Protein AF-A0A8J7UVW2-F1 (afdb_monomer_lite)

Foldseek 3Di:
DDDPVVVVVVVVVVVVVVVVVVVVLLCVLLVVLVHDDDPDDDPVDDPVSVVSSVVSSVVVVVVVVVVVVVVD

pLDDT: mean 85.53, std 13.03, range [45.12, 96.5]

Sequence (72 aa):
MQTPNHEREEKIMSNKKAKEALSQMKQEAANTVGVNLKQGYNGDITARQAGSIGGEMVKRMIESYENGQSAK

Radius of gyration: 16.95 Å; chains: 1; bounding box: 30×28×52 Å

Secondary structure (DSSP, 8-state):
---THHHHHHHHHHHHHHHHHHHHHHHHHHHHTT----SS--TTS-HHHHHHHHHHHHHHHHHHHHHHHTT-

Structure (mmCIF, N/CA/C/O backbone):
data_AF-A0A8J7UVW2-F1
#
_entry.id   AF-A0A8J7UVW2-F1
#
loop_
_atom_site.group_PDB
_atom_site.id
_atom_site.type_symbol
_atom_site.label_atom_id
_atom_site.label_alt_id
_atom_site.label_comp_id
_atom_site.label_asym_id
_atom_site.label_entity_id
_atom_site.label_seq_id
_atom_site.pdbx_PDB_ins_code
_atom_site.Cartn_x
_atom_site.Cartn_y
_atom_site.Cartn_z
_atom_site.occupancy
_atom_site.B_iso_or_equiv
_atom_site.auth_seq_id
_atom_site.auth_comp_id
_atom_site.auth_asym_id
_atom_site.auth_atom_id
_atom_site.pdbx_PDB_model_num
ATOM 1 N N . MET A 1 1 ? 1.157 -18.891 39.649 1.00 49.62 1 MET A N 1
ATOM 2 C CA . MET A 1 1 ? 2.293 -18.231 38.970 1.00 49.62 1 MET A CA 1
ATOM 3 C C . MET A 1 1 ? 2.140 -18.495 37.477 1.00 49.62 1 MET A C 1
ATOM 5 O O . MET A 1 1 ? 2.408 -19.609 37.052 1.00 49.62 1 MET A O 1
ATOM 9 N N . GLN A 1 2 ? 1.601 -17.542 36.708 1.00 52.53 2 GLN A N 1
ATOM 10 C CA . GLN A 1 2 ? 1.451 -17.686 35.253 1.00 52.53 2 GLN A CA 1
ATOM 11 C C . GLN A 1 2 ? 2.844 -17.548 34.622 1.00 52.53 2 GLN A C 1
ATOM 13 O O . GLN A 1 2 ? 3.545 -16.572 34.881 1.00 52.53 2 GLN A O 1
ATOM 18 N N . THR A 1 3 ? 3.294 -18.549 33.868 1.00 57.16 3 THR A N 1
ATOM 19 C CA . THR A 1 3 ? 4.631 -18.553 33.263 1.00 57.16 3 THR A CA 1
ATOM 20 C C . THR A 1 3 ? 4.760 -17.470 32.179 1.00 57.16 3 THR A C 1
ATOM 22 O O . THR A 1 3 ? 3.840 -17.336 31.370 1.00 57.16 3 THR A O 1
ATOM 25 N N . PRO A 1 4 ? 5.913 -16.783 32.060 1.00 69.88 4 PRO A N 1
ATOM 26 C CA . PRO A 1 4 ? 6.169 -15.689 31.103 1.00 69.88 4 PRO A CA 1
ATOM 27 C C . PRO A 1 4 ? 6.118 -16.071 29.605 1.00 69.88 4 PRO A C 1
ATOM 29 O O . PRO A 1 4 ? 6.452 -15.258 28.742 1.00 69.88 4 PRO A O 1
ATOM 32 N N . ASN A 1 5 ? 5.722 -17.303 29.268 1.00 68.00 5 ASN A N 1
ATOM 33 C CA . ASN A 1 5 ? 5.615 -17.782 27.889 1.00 68.00 5 ASN A CA 1
ATOM 34 C C . ASN A 1 5 ? 4.314 -17.342 27.195 1.00 68.00 5 ASN A C 1
ATOM 36 O O . ASN A 1 5 ? 4.332 -17.086 25.994 1.00 68.00 5 ASN A O 1
ATOM 40 N N . HIS A 1 6 ? 3.216 -17.181 27.942 1.00 67.25 6 HIS A N 1
ATOM 41 C CA . HIS A 1 6 ? 1.895 -16.898 27.359 1.00 67.25 6 HIS A CA 1
ATOM 42 C C . HIS A 1 6 ? 1.831 -15.505 26.701 1.00 67.25 6 HIS A C 1
ATOM 44 O O . HIS A 1 6 ? 1.365 -15.359 25.575 1.00 67.25 6 HIS A O 1
ATOM 50 N N . GLU A 1 7 ? 2.411 -14.485 27.344 1.00 73.31 7 GLU A N 1
ATOM 51 C CA . GLU A 1 7 ? 2.457 -13.112 26.812 1.00 73.31 7 GLU A CA 1
ATOM 52 C C . GLU A 1 7 ? 3.321 -12.998 25.542 1.00 73.31 7 GLU A C 1
ATOM 54 O O . GLU A 1 7 ? 3.033 -12.214 24.632 1.00 73.31 7 GLU A O 1
ATOM 59 N N . ARG A 1 8 ? 4.392 -13.799 25.443 1.00 77.69 8 ARG A N 1
ATOM 60 C CA . ARG A 1 8 ? 5.254 -13.835 24.250 1.00 77.69 8 ARG A CA 1
ATOM 61 C C . ARG A 1 8 ? 4.536 -14.471 23.067 1.00 77.69 8 ARG A C 1
ATOM 63 O O . ARG A 1 8 ? 4.631 -13.953 21.955 1.00 77.69 8 ARG A O 1
ATOM 70 N N . GLU A 1 9 ? 3.815 -15.561 23.303 1.00 74.81 9 GLU A N 1
ATOM 71 C CA . GLU A 1 9 ? 3.041 -16.261 22.276 1.00 74.81 9 GLU A CA 1
ATOM 72 C C . GLU A 1 9 ? 1.893 -15.391 21.747 1.00 74.81 9 GLU A C 1
ATOM 74 O O . GLU A 1 9 ? 1.738 -15.250 20.530 1.00 74.81 9 GLU A O 1
ATOM 79 N N . GLU A 1 10 ? 1.168 -14.702 22.630 1.00 75.38 10 GLU A N 1
ATOM 80 C CA . GLU A 1 10 ? 0.128 -13.738 22.249 1.00 75.38 10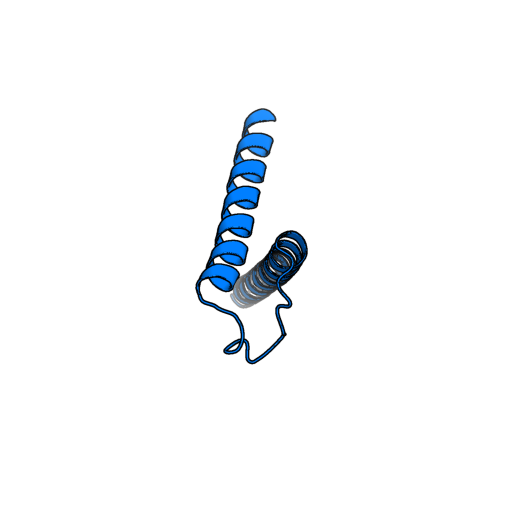 GLU A CA 1
ATOM 81 C C . GLU A 1 10 ? 0.682 -12.589 21.403 1.00 75.38 10 GLU A C 1
ATOM 83 O O . GLU A 1 10 ? 0.118 -12.246 20.358 1.00 75.38 10 GLU A O 1
ATOM 88 N N . LYS A 1 11 ? 1.831 -12.025 21.793 1.00 78.56 11 LYS A N 1
ATOM 89 C CA . LYS A 1 11 ? 2.489 -10.953 21.034 1.00 78.56 11 LYS A CA 1
ATOM 90 C C . LYS A 1 11 ? 2.936 -11.416 19.646 1.00 78.56 11 LYS A C 1
ATOM 92 O O . LYS A 1 11 ? 2.804 -10.663 18.679 1.00 78.56 11 LYS A O 1
ATOM 97 N N . ILE A 1 12 ? 3.433 -12.648 19.523 1.00 78.50 12 ILE A N 1
ATOM 98 C CA . ILE A 1 12 ? 3.805 -13.250 18.235 1.00 78.50 12 ILE A CA 1
ATOM 99 C C . ILE A 1 12 ? 2.564 -13.447 17.357 1.00 78.50 12 ILE A C 1
ATOM 101 O O . ILE A 1 12 ? 2.590 -13.087 16.178 1.00 78.50 12 ILE A O 1
ATOM 105 N N . MET A 1 13 ? 1.471 -13.966 17.917 1.00 77.00 13 MET A N 1
ATOM 106 C CA . MET A 1 13 ? 0.215 -14.173 17.189 1.00 77.00 13 MET A CA 1
ATOM 107 C C . MET A 1 13 ? -0.428 -12.853 16.748 1.00 77.00 13 MET A C 1
ATOM 109 O O . MET A 1 13 ? -0.863 -12.740 15.602 1.00 77.00 13 MET A O 1
ATOM 113 N N . SER A 1 14 ? -0.427 -11.829 17.605 1.00 82.62 14 SER A N 1
ATOM 114 C CA . SER A 1 14 ? -0.884 -10.475 17.264 1.00 82.62 14 SER A CA 1
ATOM 115 C C . SER A 1 14 ? -0.062 -9.870 16.118 1.00 82.62 14 SER A C 1
ATOM 117 O O . SER A 1 14 ? -0.615 -9.362 15.142 1.00 82.62 14 SER A O 1
ATOM 119 N N . ASN A 1 15 ? 1.267 -10.018 16.159 1.00 85.50 15 ASN A N 1
ATOM 120 C CA . ASN A 1 15 ? 2.139 -9.527 15.093 1.00 85.50 15 ASN A CA 1
ATOM 121 C C . ASN A 1 15 ? 1.912 -10.250 13.754 1.00 85.50 15 ASN A C 1
ATOM 123 O O . ASN A 1 15 ? 1.959 -9.611 12.704 1.00 85.50 15 ASN A O 1
ATOM 127 N N . LYS A 1 16 ? 1.645 -11.563 13.780 1.00 87.81 16 LYS A N 1
ATOM 128 C CA . LYS A 1 16 ? 1.291 -12.335 12.577 1.00 87.81 16 LYS A CA 1
ATOM 129 C C . LYS A 1 16 ? -0.012 -11.836 11.954 1.00 87.81 16 LYS A C 1
ATOM 131 O O . LYS A 1 16 ? -0.015 -11.513 10.771 1.00 87.81 16 LYS A O 1
ATOM 136 N N . LYS A 1 17 ? -1.068 -11.667 12.757 1.00 86.62 17 LYS A N 1
ATOM 137 C CA . LYS A 1 17 ? -2.359 -11.138 12.284 1.00 86.62 17 LYS A CA 1
ATOM 138 C C . LYS A 1 17 ? -2.221 -9.743 11.670 1.00 86.62 17 LYS A C 1
ATOM 140 O O . LYS A 1 17 ? -2.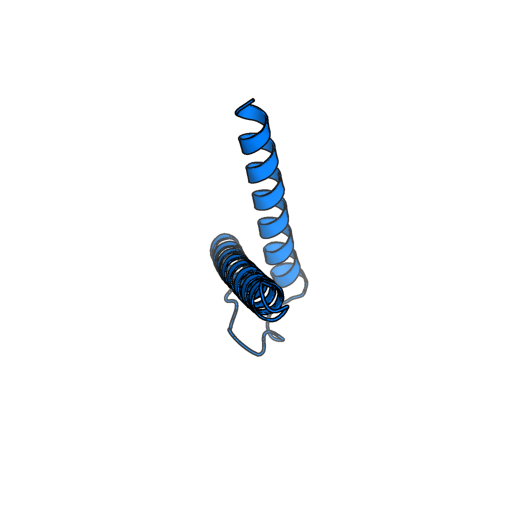759 -9.488 10.599 1.00 86.62 17 LYS A O 1
ATOM 145 N N . ALA A 1 18 ? -1.447 -8.857 12.301 1.00 88.44 18 ALA A N 1
ATOM 146 C CA . ALA A 1 18 ? -1.176 -7.526 11.756 1.00 88.44 18 ALA A CA 1
ATOM 147 C C . ALA A 1 18 ? -0.439 -7.579 10.404 1.00 88.44 18 ALA A C 1
ATOM 149 O O . ALA A 1 18 ? -0.766 -6.825 9.489 1.00 88.44 18 ALA A O 1
ATOM 150 N N . LYS A 1 19 ? 0.531 -8.489 10.248 1.00 89.00 19 LYS A N 1
ATOM 151 C CA . LYS A 1 19 ? 1.243 -8.695 8.975 1.00 89.00 19 LYS A CA 1
ATOM 152 C C . LYS A 1 19 ? 0.331 -9.240 7.878 1.00 89.00 19 LYS A C 1
ATOM 154 O O . LYS A 1 19 ? 0.446 -8.808 6.735 1.00 89.00 19 LYS A O 1
ATOM 159 N N . GLU A 1 20 ? -0.563 -10.163 8.213 1.00 90.50 20 GLU A N 1
ATOM 160 C CA . GLU A 1 20 ? -1.544 -10.711 7.271 1.00 90.50 20 GLU A CA 1
ATOM 161 C C . GLU A 1 20 ? -2.527 -9.638 6.801 1.00 90.50 20 GLU A C 1
ATOM 163 O O . GLU A 1 20 ? -2.697 -9.465 5.595 1.00 90.50 20 GLU A O 1
ATOM 168 N N . ALA A 1 21 ? -3.088 -8.858 7.729 1.00 89.31 21 ALA A N 1
ATOM 169 C CA . ALA A 1 21 ? -3.971 -7.740 7.404 1.00 89.31 21 ALA A CA 1
ATOM 170 C C . ALA A 1 21 ? -3.275 -6.706 6.503 1.00 89.31 21 ALA A C 1
ATOM 172 O O . ALA A 1 21 ? -3.845 -6.243 5.516 1.00 89.31 21 ALA A O 1
ATOM 173 N N . LEU A 1 22 ? -2.007 -6.390 6.788 1.00 89.38 22 LEU A N 1
ATOM 174 C CA . LEU A 1 22 ? -1.215 -5.493 5.948 1.00 89.38 22 LEU A CA 1
ATOM 175 C C . LEU A 1 22 ? -0.970 -6.075 4.547 1.00 89.38 22 LEU A C 1
ATOM 177 O O . LEU A 1 22 ? -1.040 -5.351 3.555 1.00 89.38 22 LEU A O 1
ATOM 181 N N . SER A 1 23 ? -0.691 -7.376 4.450 1.00 91.69 23 SER A N 1
ATOM 182 C CA . SER A 1 23 ? -0.496 -8.058 3.165 1.00 91.69 23 SER A CA 1
ATOM 183 C C . SER A 1 23 ? -1.763 -8.015 2.306 1.00 91.69 23 SER A C 1
ATOM 185 O O . SER A 1 23 ? -1.692 -7.703 1.116 1.00 91.69 23 SER A O 1
ATOM 187 N N . GLN A 1 24 ? -2.927 -8.249 2.921 1.00 91.50 24 GLN A N 1
ATOM 188 C CA . GLN A 1 24 ? -4.232 -8.140 2.264 1.00 91.50 24 GLN A CA 1
ATOM 189 C C . GLN A 1 24 ? -4.487 -6.713 1.772 1.00 91.50 24 GLN A C 1
ATOM 191 O O . GLN A 1 24 ? -4.748 -6.517 0.586 1.00 91.50 24 GLN A O 1
ATOM 196 N N . MET A 1 25 ? -4.298 -5.711 2.636 1.00 93.12 25 MET A N 1
ATOM 197 C CA . MET A 1 25 ? -4.471 -4.300 2.280 1.00 93.12 25 MET A CA 1
ATOM 198 C C . MET A 1 25 ? -3.584 -3.892 1.099 1.00 93.12 25 MET A C 1
ATOM 200 O O . MET A 1 25 ? -4.037 -3.212 0.181 1.00 93.12 25 MET A O 1
ATOM 204 N N . LYS A 1 26 ? -2.325 -4.338 1.086 1.00 92.62 26 LYS A N 1
ATOM 205 C CA . LYS A 1 26 ? -1.393 -4.068 -0.012 1.00 92.62 26 LYS A CA 1
ATOM 206 C C . LYS A 1 26 ? -1.878 -4.676 -1.332 1.00 92.62 26 LYS A C 1
ATOM 208 O O . LYS A 1 26 ? -1.778 -4.025 -2.372 1.00 92.62 26 LYS A O 1
ATOM 213 N N . GLN A 1 27 ? -2.389 -5.908 -1.301 1.00 94.94 27 GLN A N 1
ATOM 214 C CA . GLN A 1 27 ? -2.907 -6.579 -2.493 1.00 94.94 27 GLN A CA 1
ATOM 215 C C . GLN A 1 27 ? -4.170 -5.890 -3.020 1.00 94.94 27 GLN A C 1
ATOM 217 O O . GLN A 1 27 ? -4.288 -5.663 -4.221 1.00 94.94 27 GLN A O 1
ATOM 222 N N . GLU A 1 28 ? -5.088 -5.511 -2.132 1.00 93.94 28 GLU A N 1
ATOM 223 C CA . GLU A 1 28 ? -6.287 -4.756 -2.498 1.00 93.94 28 GLU A CA 1
ATOM 224 C C . GLU A 1 28 ? -5.950 -3.391 -3.090 1.00 93.94 28 GLU A C 1
ATOM 226 O O . GLU A 1 28 ? -6.473 -3.045 -4.144 1.00 93.94 28 GLU A O 1
ATOM 231 N N . ALA A 1 29 ? -5.045 -2.643 -2.454 1.00 95.19 29 ALA A N 1
ATOM 232 C CA . ALA A 1 29 ? -4.591 -1.351 -2.950 1.00 95.19 29 ALA A CA 1
ATOM 233 C C . ALA A 1 29 ? -4.001 -1.478 -4.360 1.00 95.19 29 ALA A C 1
ATOM 235 O O . ALA A 1 29 ? -4.347 -0.699 -5.245 1.00 95.19 29 ALA A O 1
ATOM 236 N N . ALA A 1 30 ? -3.173 -2.501 -4.598 1.00 95.31 30 ALA A N 1
ATOM 237 C CA . ALA A 1 30 ? -2.622 -2.791 -5.918 1.00 95.31 30 ALA A CA 1
ATOM 238 C C . ALA A 1 30 ? -3.700 -3.111 -6.959 1.00 95.31 30 ALA A C 1
ATOM 240 O O . ALA A 1 30 ? -3.661 -2.560 -8.061 1.00 95.31 30 ALA A O 1
ATOM 241 N N . ASN A 1 31 ? -4.699 -3.915 -6.590 1.00 95.25 31 ASN A N 1
ATOM 242 C CA . ASN A 1 31 ? -5.835 -4.211 -7.456 1.00 95.25 31 ASN A CA 1
ATOM 243 C C . ASN A 1 31 ? -6.641 -2.941 -7.785 1.00 95.25 31 ASN A C 1
ATOM 245 O O . ASN A 1 31 ? -6.997 -2.733 -8.942 1.00 95.25 31 ASN A O 1
ATOM 249 N N . THR A 1 32 ? -6.883 -2.065 -6.802 1.00 94.94 32 THR A N 1
ATOM 250 C CA . THR A 1 32 ? -7.607 -0.796 -6.995 1.00 94.94 32 THR A CA 1
ATOM 251 C C . THR A 1 32 ? -6.895 0.131 -7.973 1.00 94.94 32 THR A C 1
ATOM 253 O O . THR A 1 32 ? -7.547 0.737 -8.819 1.00 94.94 32 THR A O 1
ATOM 256 N N . VAL A 1 33 ? -5.564 0.220 -7.904 1.00 95.06 33 VAL A N 1
ATOM 257 C CA . VAL A 1 33 ? -4.784 1.065 -8.824 1.00 95.06 33 VAL A CA 1
ATOM 258 C C . VAL A 1 33 ? -4.395 0.358 -10.129 1.00 95.06 33 VAL A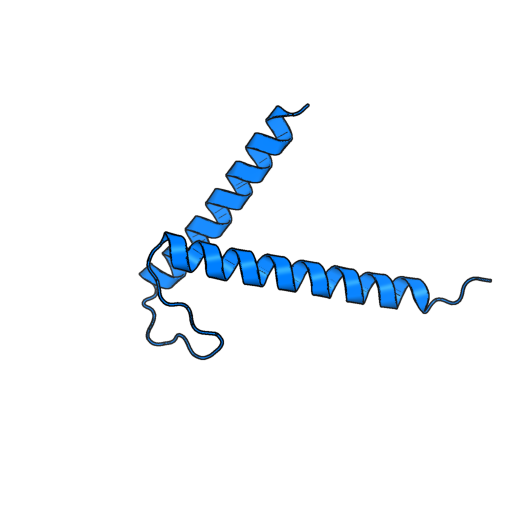 C 1
ATOM 260 O O . VAL A 1 33 ? -3.650 0.920 -10.930 1.00 95.06 33 VAL A O 1
ATOM 263 N N . GLY A 1 34 ? -4.878 -0.869 -10.359 1.00 93.94 34 GLY A N 1
ATOM 264 C CA . GLY A 1 34 ? -4.621 -1.637 -11.581 1.00 93.94 34 GLY A CA 1
ATOM 265 C C . GLY A 1 34 ? -3.165 -2.079 -11.752 1.00 93.94 34 GLY A C 1
ATOM 266 O O . GLY A 1 34 ? -2.701 -2.269 -12.876 1.00 93.94 34 GLY A O 1
ATOM 267 N N . VAL A 1 35 ? -2.417 -2.220 -10.655 1.00 94.62 35 VAL A N 1
ATOM 268 C CA . VAL A 1 35 ? -1.016 -2.650 -10.679 1.00 94.62 35 VAL A CA 1
ATOM 269 C C . VAL A 1 35 ? -0.932 -4.119 -10.290 1.00 94.62 35 VAL A C 1
ATOM 271 O O . VAL A 1 35 ? -1.368 -4.521 -9.215 1.00 94.62 35 VAL A O 1
ATOM 274 N N . ASN A 1 36 ? -0.317 -4.929 -11.151 1.00 92.38 36 ASN A N 1
ATOM 275 C CA . ASN A 1 36 ? -0.075 -6.334 -10.852 1.00 92.38 36 ASN A CA 1
ATOM 276 C C . ASN A 1 36 ? 1.082 -6.480 -9.854 1.00 92.38 36 ASN A C 1
ATOM 278 O O . ASN A 1 36 ? 2.251 -6.491 -10.238 1.00 92.38 36 ASN A O 1
ATOM 282 N N . LEU A 1 37 ? 0.745 -6.584 -8.573 1.00 92.75 37 LEU A N 1
ATOM 283 C CA . LEU A 1 37 ? 1.702 -6.826 -7.504 1.00 92.75 37 LEU A CA 1
ATOM 284 C C . LEU A 1 37 ? 1.892 -8.332 -7.287 1.00 92.75 37 LEU A C 1
ATOM 286 O O . LEU A 1 37 ? 0.950 -9.049 -6.950 1.00 92.75 37 LEU A O 1
ATOM 290 N N . LYS A 1 38 ? 3.135 -8.795 -7.422 1.00 91.06 38 LYS A N 1
ATOM 291 C CA . LYS A 1 38 ? 3.526 -10.200 -7.262 1.00 91.06 38 LYS A CA 1
ATOM 292 C C . LYS A 1 38 ? 4.003 -10.475 -5.836 1.00 91.06 38 LYS A C 1
ATOM 294 O O . LYS A 1 38 ? 4.657 -9.637 -5.208 1.00 91.06 38 LYS A O 1
ATOM 299 N N . GLN A 1 39 ? 3.762 -11.690 -5.347 1.00 86.81 39 GLN A N 1
ATOM 300 C CA . GLN A 1 39 ? 4.417 -12.221 -4.146 1.00 86.81 39 GLN A CA 1
ATOM 301 C C . GLN A 1 39 ? 5.858 -12.613 -4.509 1.00 86.81 39 GLN A C 1
ATOM 303 O O . GLN A 1 39 ? 6.136 -13.754 -4.867 1.00 86.81 39 GLN A O 1
ATOM 308 N N . GLY A 1 40 ? 6.764 -11.634 -4.523 1.00 88.50 40 GLY A N 1
ATOM 309 C CA . GLY A 1 40 ? 8.154 -11.830 -4.929 1.00 88.50 40 GLY A CA 1
ATOM 310 C C . GLY A 1 40 ? 8.782 -10.571 -5.521 1.00 88.50 40 GLY A C 1
ATOM 311 O O . GLY A 1 40 ? 8.540 -9.456 -5.052 1.00 88.50 40 GLY A O 1
ATOM 312 N N . TYR A 1 41 ? 9.609 -10.753 -6.550 1.00 89.19 41 TYR A N 1
ATOM 313 C CA . TYR A 1 41 ? 10.264 -9.646 -7.240 1.00 89.19 41 TYR A CA 1
ATOM 314 C C . TYR A 1 41 ? 9.247 -8.788 -8.002 1.00 89.19 41 TYR A C 1
ATOM 316 O O . TYR A 1 41 ? 8.435 -9.303 -8.766 1.00 89.19 41 TYR A O 1
ATOM 324 N N . ASN A 1 42 ? 9.320 -7.477 -7.781 1.00 90.69 42 ASN A N 1
ATOM 325 C CA . ASN A 1 42 ? 8.462 -6.462 -8.395 1.00 90.69 42 ASN A CA 1
ATOM 326 C C . ASN A 1 42 ? 9.302 -5.336 -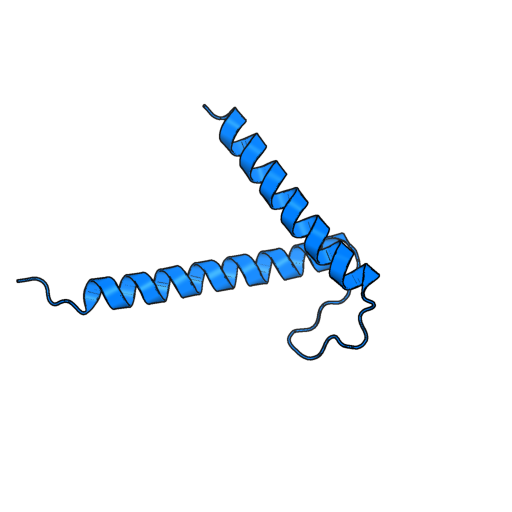9.028 1.00 90.69 42 ASN A C 1
ATOM 328 O O . ASN A 1 42 ? 8.876 -4.185 -9.060 1.00 90.69 42 ASN A O 1
ATOM 332 N N . GLY A 1 43 ? 10.533 -5.627 -9.467 1.00 91.12 43 GLY A N 1
ATOM 333 C CA . GLY A 1 43 ? 11.411 -4.611 -10.068 1.00 91.12 43 GLY A CA 1
ATOM 334 C C . GLY A 1 43 ? 10.971 -4.145 -11.457 1.00 91.12 43 GLY A C 1
ATOM 335 O O . GLY A 1 43 ? 11.495 -3.163 -11.966 1.00 91.12 43 GLY A O 1
ATOM 336 N N . ASP A 1 44 ? 9.993 -4.827 -12.052 1.00 93.38 44 ASP A N 1
ATOM 337 C CA . ASP A 1 44 ? 9.279 -4.407 -13.256 1.00 93.38 44 ASP A CA 1
ATOM 338 C C . ASP A 1 44 ? 8.224 -3.320 -12.985 1.00 93.38 44 ASP A C 1
ATOM 340 O O . ASP A 1 44 ? 7.777 -2.649 -13.915 1.00 93.38 44 ASP A O 1
ATOM 344 N N . ILE A 1 45 ? 7.836 -3.111 -11.723 1.00 94.06 45 ILE A N 1
ATOM 345 C CA . ILE A 1 45 ? 6.893 -2.061 -11.340 1.00 94.06 45 ILE A CA 1
ATOM 346 C C . ILE A 1 45 ? 7.627 -0.721 -11.291 1.00 94.06 45 ILE A C 1
ATOM 348 O O . ILE A 1 45 ? 8.636 -0.555 -10.605 1.00 94.06 45 ILE A O 1
ATOM 352 N N . THR A 1 46 ? 7.089 0.277 -11.988 1.00 95.38 46 THR A N 1
ATOM 353 C CA . THR A 1 46 ? 7.652 1.632 -11.964 1.00 95.38 46 THR A CA 1
ATOM 354 C C . THR A 1 46 ? 7.489 2.280 -10.586 1.00 95.38 46 THR A C 1
ATOM 356 O O . THR A 1 46 ? 6.526 2.018 -9.862 1.00 95.38 46 THR A O 1
ATOM 359 N N . ALA A 1 47 ? 8.377 3.218 -10.240 1.00 95.38 47 ALA A N 1
ATOM 360 C CA . ALA A 1 47 ? 8.278 3.970 -8.984 1.00 95.38 47 ALA A CA 1
ATOM 361 C C . ALA A 1 47 ? 6.913 4.664 -8.816 1.00 95.38 47 ALA A C 1
ATOM 363 O O . ALA A 1 47 ? 6.368 4.708 -7.715 1.00 95.38 47 ALA A O 1
ATOM 364 N N . ARG A 1 48 ? 6.323 5.144 -9.921 1.00 95.38 48 ARG A N 1
ATOM 365 C CA . ARG A 1 48 ? 4.981 5.738 -9.930 1.00 95.38 48 ARG A CA 1
ATOM 366 C C . ARG A 1 48 ? 3.913 4.731 -9.506 1.00 95.38 48 ARG A C 1
ATOM 368 O O . ARG A 1 48 ? 3.092 5.058 -8.662 1.00 95.38 48 ARG A O 1
ATOM 375 N N . GLN A 1 49 ? 3.939 3.520 -10.056 1.00 95.12 49 GLN A N 1
ATOM 376 C CA . GLN A 1 49 ? 2.980 2.466 -9.715 1.00 95.12 49 GLN A CA 1
ATOM 377 C C . GLN A 1 49 ? 3.133 2.005 -8.262 1.00 95.12 49 GLN A C 1
ATOM 379 O O . GLN A 1 49 ? 2.139 1.906 -7.548 1.00 95.12 49 GLN A O 1
ATOM 384 N N . ALA A 1 50 ? 4.366 1.791 -7.795 1.00 94.56 50 ALA A N 1
ATOM 385 C CA . ALA A 1 50 ? 4.624 1.468 -6.392 1.00 94.56 50 ALA A CA 1
ATOM 386 C C . ALA A 1 50 ? 4.134 2.587 -5.452 1.00 94.56 50 ALA A C 1
ATOM 388 O O . ALA A 1 50 ? 3.503 2.313 -4.430 1.00 94.56 50 ALA A O 1
ATOM 389 N N . GLY A 1 51 ? 4.361 3.848 -5.839 1.00 95.38 51 GLY A N 1
ATOM 390 C CA . GLY A 1 51 ? 3.843 5.023 -5.144 1.00 95.38 51 GLY A CA 1
ATOM 391 C C . GLY A 1 51 ? 2.314 5.063 -5.102 1.00 95.38 51 GLY A C 1
ATOM 392 O O . GLY A 1 51 ? 1.749 5.315 -4.043 1.00 95.38 51 GLY A O 1
ATOM 393 N N . SER A 1 52 ? 1.636 4.748 -6.209 1.00 96.31 52 SER A N 1
ATOM 394 C CA . SER A 1 52 ? 0.170 4.671 -6.263 1.00 96.31 52 SER A CA 1
ATOM 395 C C . SER A 1 52 ? -0.400 3.616 -5.312 1.00 96.31 52 SER A C 1
ATOM 397 O O . SER A 1 52 ? -1.377 3.901 -4.627 1.00 96.31 52 SER A O 1
ATOM 399 N N . ILE A 1 53 ? 0.234 2.442 -5.199 1.00 95.56 53 ILE A N 1
ATOM 400 C CA . ILE A 1 53 ? -0.161 1.414 -4.217 1.00 95.56 53 ILE A CA 1
ATOM 401 C C . ILE A 1 53 ? -0.041 1.965 -2.790 1.00 95.56 53 ILE A C 1
ATOM 403 O O . ILE A 1 53 ? -0.967 1.841 -1.992 1.00 95.56 53 ILE A O 1
ATOM 407 N N . GLY A 1 54 ? 1.098 2.588 -2.466 1.00 94.88 54 GLY A N 1
ATOM 408 C CA . GLY A 1 54 ? 1.334 3.201 -1.157 1.00 94.88 54 GLY A CA 1
ATOM 409 C C . GLY A 1 54 ? 0.321 4.295 -0.815 1.00 94.88 54 GLY A C 1
ATOM 410 O O . GLY A 1 54 ? -0.214 4.314 0.292 1.00 94.88 54 GLY A O 1
ATOM 411 N N . GLY A 1 55 ? 0.025 5.168 -1.778 1.00 96.38 55 GLY A N 1
ATOM 412 C CA . GLY A 1 55 ? -0.955 6.241 -1.626 1.00 96.38 55 GLY A CA 1
ATOM 413 C C . GLY A 1 55 ? -2.367 5.722 -1.361 1.00 96.38 55 GLY A C 1
ATOM 414 O O . GLY A 1 55 ? -3.042 6.239 -0.475 1.00 96.38 55 GLY A O 1
ATOM 415 N N . GLU A 1 56 ? -2.789 4.666 -2.058 1.00 96.50 56 GLU A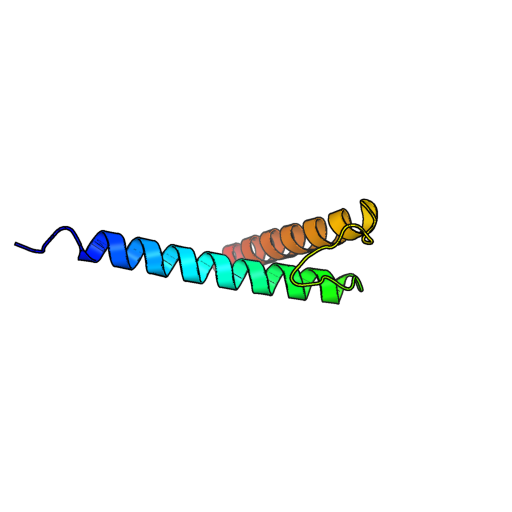 N 1
ATOM 416 C CA . GLU A 1 56 ? -4.103 4.045 -1.852 1.00 96.50 56 GLU A CA 1
ATOM 417 C C . GLU A 1 56 ? -4.229 3.402 -0.459 1.00 96.50 56 GLU A C 1
ATOM 419 O O . GLU A 1 56 ? -5.263 3.537 0.195 1.00 96.50 56 GLU A O 1
ATOM 424 N N . MET A 1 57 ? -3.160 2.780 0.056 1.00 94.44 57 MET A N 1
ATOM 425 C CA . MET A 1 57 ? -3.149 2.277 1.438 1.00 94.44 57 MET A CA 1
ATOM 426 C C . MET A 1 57 ? -3.311 3.409 2.463 1.00 94.44 57 MET A C 1
ATOM 428 O O . MET A 1 57 ? -4.106 3.287 3.394 1.00 94.44 57 MET A O 1
ATOM 432 N N . VAL A 1 58 ? -2.586 4.523 2.292 1.00 95.31 58 VAL A N 1
ATOM 433 C CA . VAL A 1 58 ? -2.691 5.690 3.189 1.00 95.31 58 VAL A CA 1
ATOM 434 C C . VAL A 1 58 ? -4.083 6.310 3.117 1.00 95.31 58 VAL A C 1
ATOM 436 O O . VAL A 1 58 ? -4.662 6.625 4.153 1.00 95.31 58 VAL A O 1
ATOM 439 N N . LYS A 1 59 ? -4.652 6.431 1.916 1.00 94.50 59 LYS A N 1
ATOM 440 C CA . LYS A 1 59 ? -6.008 6.944 1.718 1.00 94.50 59 LYS A CA 1
ATOM 441 C C . LYS A 1 59 ? -7.036 6.128 2.505 1.00 94.50 59 LYS A C 1
ATOM 443 O O . LYS A 1 59 ? -7.765 6.694 3.310 1.00 94.50 59 LYS A O 1
ATOM 448 N N . ARG A 1 60 ? -7.020 4.799 2.369 1.00 91.75 60 ARG A N 1
ATOM 449 C CA . ARG A 1 60 ? -7.913 3.894 3.117 1.00 91.75 60 ARG A CA 1
ATOM 450 C C . ARG A 1 60 ? -7.704 3.964 4.628 1.00 91.75 60 ARG A C 1
ATOM 452 O O . ARG A 1 60 ? -8.661 3.832 5.390 1.00 91.75 60 ARG A O 1
ATOM 459 N N . MET A 1 61 ? -6.464 4.167 5.076 1.00 90.31 61 MET A N 1
ATOM 460 C CA . MET A 1 61 ? -6.153 4.350 6.495 1.00 90.31 61 MET A CA 1
ATOM 461 C C . MET A 1 61 ? -6.795 5.629 7.042 1.00 90.31 61 MET A C 1
ATOM 463 O O . MET A 1 61 ? -7.381 5.595 8.124 1.00 90.31 61 MET A O 1
ATOM 467 N N . ILE A 1 62 ? -6.719 6.727 6.287 1.00 92.75 62 ILE A N 1
ATOM 468 C CA . ILE A 1 62 ? -7.359 8.000 6.638 1.00 92.75 62 ILE A CA 1
ATOM 469 C C . ILE A 1 62 ? -8.880 7.838 6.638 1.00 92.75 62 ILE A C 1
ATOM 471 O O . ILE A 1 62 ? -9.504 8.144 7.646 1.00 92.75 62 ILE A O 1
ATOM 475 N N . GLU A 1 63 ? -9.463 7.257 5.587 1.00 91.31 63 GLU A N 1
ATOM 476 C CA . GLU A 1 63 ? -10.910 7.009 5.501 1.00 91.31 63 GLU A CA 1
ATOM 477 C C . GLU A 1 63 ? -11.412 6.156 6.675 1.00 91.31 63 GLU A C 1
ATOM 479 O O . GLU A 1 63 ? -12.425 6.465 7.297 1.00 91.31 63 GLU A O 1
ATOM 484 N N . SER A 1 64 ? -10.686 5.092 7.033 1.00 88.19 64 SER A N 1
ATOM 485 C CA . SER A 1 64 ? -11.028 4.239 8.179 1.00 88.19 64 SER A CA 1
ATOM 486 C C . SER A 1 64 ? -10.973 5.008 9.499 1.00 88.19 64 SER A C 1
ATOM 488 O O . SER A 1 64 ? -11.804 4.790 10.382 1.00 88.19 64 SER A O 1
ATOM 490 N N . TYR A 1 65 ? -10.001 5.909 9.642 1.00 88.44 65 TYR A N 1
ATOM 491 C CA . TYR A 1 65 ? -9.860 6.750 10.823 1.00 88.44 65 TYR A CA 1
ATOM 492 C C . TYR A 1 65 ? -10.979 7.794 10.913 1.00 88.44 65 TYR A C 1
ATOM 494 O O . TYR A 1 65 ? -11.592 7.925 11.967 1.00 88.44 65 TYR A O 1
ATOM 502 N N . GLU A 1 66 ? -11.295 8.483 9.816 1.00 89.75 66 GLU A N 1
ATOM 503 C CA . GLU A 1 66 ? -12.387 9.461 9.730 1.00 89.75 66 GLU A CA 1
ATOM 504 C C . GLU A 1 66 ? -13.752 8.808 9.988 1.00 89.75 66 GLU A C 1
ATOM 506 O O . GLU A 1 66 ? -14.532 9.291 10.810 1.00 89.75 66 GLU A O 1
ATOM 511 N N . ASN A 1 67 ? -14.009 7.649 9.381 1.00 85.94 67 ASN A N 1
ATOM 512 C CA . ASN A 1 67 ? -15.240 6.890 9.597 1.00 85.94 67 ASN A CA 1
ATOM 513 C C . ASN A 1 67 ? -15.342 6.363 11.038 1.00 85.94 67 ASN A C 1
ATOM 515 O O . ASN A 1 67 ? -16.414 6.404 11.639 1.00 85.94 67 ASN A O 1
ATOM 519 N N . GLY A 1 68 ? -14.233 5.914 11.633 1.00 73.19 68 GLY A N 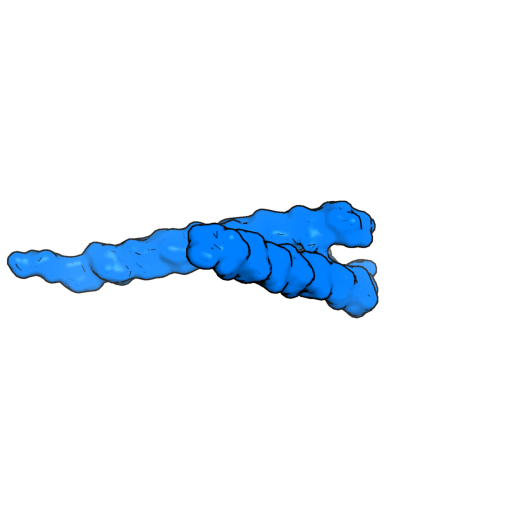1
ATOM 520 C CA . GLY A 1 68 ? -14.190 5.494 13.037 1.00 73.19 68 GLY A CA 1
ATOM 521 C C . GLY A 1 68 ? -14.338 6.651 14.035 1.00 73.19 68 GLY A C 1
ATOM 522 O O . GLY A 1 68 ? -14.865 6.449 15.128 1.00 73.19 68 GLY A O 1
ATOM 523 N N . GLN A 1 69 ? -13.914 7.864 13.664 1.00 60.47 69 GLN A N 1
ATOM 524 C CA . GLN A 1 69 ? -14.144 9.094 14.431 1.00 60.47 69 GLN A CA 1
ATOM 525 C C . GLN A 1 69 ? -15.600 9.563 14.335 1.00 60.47 69 GLN A C 1
ATOM 527 O O . GLN A 1 69 ? -16.122 10.101 15.304 1.00 60.47 69 GLN A O 1
ATOM 532 N N . SER A 1 70 ? -16.270 9.314 13.205 1.00 52.84 70 SER A N 1
ATOM 533 C CA . SER A 1 70 ? -17.682 9.671 13.000 1.00 52.84 70 SER A CA 1
ATOM 534 C C . SER A 1 70 ? -18.674 8.835 13.828 1.00 52.84 70 SER A C 1
ATOM 536 O O . SER A 1 70 ? -19.844 9.190 13.931 1.00 52.84 70 SER A O 1
ATOM 538 N N . ALA A 1 71 ? -18.209 7.734 14.431 1.00 51.75 71 ALA A N 1
ATOM 539 C CA . ALA A 1 71 ? -19.004 6.828 15.261 1.00 51.75 71 ALA A CA 1
ATOM 540 C C . ALA A 1 71 ? -18.915 7.123 16.777 1.00 51.75 71 ALA A C 1
ATOM 542 O O . ALA A 1 71 ? -19.288 6.266 17.583 1.00 51.75 71 ALA A O 1
ATOM 543 N N . LYS A 1 72 ? -18.407 8.298 17.174 1.00 45.12 72 LYS A N 1
ATOM 544 C CA . LYS A 1 72 ? -18.404 8.777 18.565 1.00 45.12 72 LYS A CA 1
ATOM 545 C C . LYS A 1 72 ? -19.232 10.039 18.739 1.00 45.12 72 LYS A C 1
ATOM 547 O O . LYS A 1 72 ? -19.137 10.925 17.867 1.00 45.12 72 LYS A O 1
#